Protein AF-A0A2G9I8L0-F1 (afdb_monomer)

Nearest PDB structures (foldseek):
  6koi-assembly11_V  TM=2.891E-01  e=9.030E+00  Homo sapiens

Organism: NCBI:txid429701

Foldseek 3Di:
DDPVVVVVVVVVVVVVVVVVLVVPEDQWDQAAQAGIAGPQEDDPVCPSRHAKYWDRVDNFIWIANHVVHDIWRFDYDPDRPDTDTDDVVVVVCVVVVNCPVVPPDDDPPDPPPPPPPVVVVVVVVVCVVVVPPDDD

Solvent-accessible surface area (backbone atoms only — not comparable to full-atom values): 8271 Å² total; per-residue (Å²): 134,60,70,67,58,53,54,52,53,48,52,52,50,52,50,51,53,54,55,59,50,54,78,78,40,72,76,57,48,81,35,75,85,53,38,74,43,39,73,56,44,18,48,64,92,42,65,89,51,35,70,24,40,32,42,56,91,44,92,49,32,29,37,23,88,35,90,94,52,68,77,26,40,37,77,38,56,81,45,99,91,40,68,45,65,50,55,70,65,62,50,50,28,62,74,68,73,43,62,68,86,56,71,80,64,71,76,75,94,51,96,78,71,76,75,75,70,51,65,58,54,55,50,55,54,49,50,60,61,61,65,72,77,70,87,133

Radius of gyration: 22.33 Å; Cα contacts (8 Å, |Δi|>4): 142; chains: 1; bounding box: 73×41×48 Å

pLDDT: mean 76.64, std 17.95, range [36.0, 95.88]

Mean predicted aligned error: 14.78 Å

Sequence (136 aa):
MNLAKRFVLSSLFHYLIIYSADSKCQESFWCGNLGFLEFPLSHVTHPECGLFFVDCSFLYPRIQLGDGGTWYDSLEKLSANRFRIRDPYLEDYLYNYNCSSFRSLSLPSSPSSSMTDWDKIWLEEIEAQLGNEDIK

Structure (mmCIF, N/CA/C/O backbone):
data_AF-A0A2G9I8L0-F1
#
_entry.id   AF-A0A2G9I8L0-F1
#
loop_
_atom_site.group_PDB
_atom_site.id
_atom_site.type_symbol
_atom_site.label_atom_id
_atom_site.label_alt_id
_atom_site.label_comp_id
_atom_site.label_asym_id
_atom_site.label_entity_id
_atom_site.label_seq_id
_atom_site.pdbx_PDB_ins_code
_atom_site.Cartn_x
_atom_site.Cartn_y
_atom_site.Cartn_z
_atom_site.occupancy
_atom_site.B_iso_or_equiv
_atom_site.auth_seq_id
_atom_site.auth_comp_id
_atom_site.auth_asym_id
_atom_site.auth_atom_id
_atom_site.pdbx_PDB_model_num
ATOM 1 N N . MET A 1 1 ? 38.715 -19.635 12.259 1.00 57.41 1 MET A N 1
ATOM 2 C CA . MET A 1 1 ? 37.948 -18.667 11.438 1.00 57.41 1 MET A CA 1
ATOM 3 C C . MET A 1 1 ? 37.306 -17.649 12.377 1.00 57.41 1 MET A C 1
ATOM 5 O O . MET A 1 1 ? 36.330 -17.990 13.032 1.00 57.41 1 MET A O 1
ATOM 9 N N . ASN A 1 2 ? 37.921 -16.468 12.530 1.00 70.12 2 ASN A N 1
ATOM 10 C CA . ASN A 1 2 ? 37.572 -15.480 13.565 1.00 70.12 2 ASN A CA 1
ATOM 11 C C . ASN A 1 2 ? 36.130 -14.975 13.431 1.00 70.12 2 ASN A C 1
ATOM 13 O O . ASN A 1 2 ? 35.654 -14.756 12.319 1.00 70.12 2 ASN A O 1
ATOM 17 N N . LEU A 1 3 ? 35.467 -14.752 14.568 1.00 71.81 3 LEU A N 1
ATOM 18 C CA . LEU A 1 3 ? 34.081 -14.282 14.664 1.00 71.81 3 LEU A CA 1
ATOM 19 C C . LEU A 1 3 ? 33.835 -13.008 13.830 1.00 71.81 3 LEU A C 1
ATOM 21 O O . LEU A 1 3 ? 32.859 -12.938 13.091 1.00 71.81 3 LEU A O 1
ATOM 25 N N . ALA A 1 4 ? 34.789 -12.072 13.828 1.00 70.88 4 ALA A N 1
ATOM 26 C CA . ALA A 1 4 ? 34.750 -10.867 12.996 1.00 70.88 4 ALA A CA 1
ATOM 27 C C . ALA A 1 4 ? 34.661 -11.167 11.486 1.00 70.88 4 ALA A C 1
ATOM 29 O O . ALA A 1 4 ? 33.913 -10.510 10.770 1.00 70.88 4 ALA A O 1
ATOM 30 N N . LYS A 1 5 ? 35.351 -12.208 10.992 1.00 72.19 5 LYS A N 1
ATOM 31 C CA . LYS A 1 5 ? 35.258 -12.608 9.577 1.00 72.19 5 LYS A CA 1
ATOM 32 C C . LYS A 1 5 ? 33.865 -13.132 9.228 1.00 72.19 5 LYS A C 1
ATOM 34 O O . LYS A 1 5 ? 33.414 -12.908 8.115 1.00 72.19 5 LYS A O 1
ATOM 39 N N . ARG A 1 6 ? 33.168 -13.793 10.162 1.00 77.06 6 ARG A N 1
ATOM 40 C CA . ARG A 1 6 ? 31.793 -14.275 9.938 1.00 77.06 6 ARG A CA 1
ATOM 41 C C . ARG A 1 6 ? 30.801 -13.117 9.831 1.00 77.06 6 ARG A C 1
ATOM 43 O O . ARG A 1 6 ? 29.952 -13.146 8.950 1.00 77.06 6 ARG A O 1
ATOM 50 N N . PHE A 1 7 ? 30.948 -12.094 10.673 1.00 74.69 7 PHE A N 1
ATOM 51 C CA . PHE A 1 7 ? 30.120 -10.887 10.601 1.00 74.69 7 PHE A CA 1
ATOM 52 C C . PHE A 1 7 ? 30.336 -10.111 9.301 1.00 74.69 7 PHE A C 1
ATOM 54 O O . PHE A 1 7 ? 29.364 -9.735 8.656 1.00 74.69 7 PHE A O 1
ATOM 61 N N . VAL A 1 8 ? 31.591 -9.942 8.874 1.00 79.94 8 VAL A N 1
ATOM 62 C CA . VAL A 1 8 ? 31.911 -9.265 7.607 1.00 79.94 8 VAL A CA 1
ATOM 63 C C . VAL A 1 8 ? 31.350 -10.040 6.413 1.00 79.94 8 VAL A C 1
ATOM 65 O O . VAL A 1 8 ? 30.684 -9.453 5.570 1.00 79.94 8 VAL A O 1
ATOM 68 N N . LEU A 1 9 ? 31.550 -11.361 6.358 1.00 77.88 9 LEU A N 1
ATOM 69 C CA . LEU A 1 9 ? 31.008 -12.198 5.280 1.00 77.88 9 LEU A CA 1
ATOM 70 C C . LEU A 1 9 ? 29.475 -12.181 5.250 1.00 77.88 9 LEU A C 1
ATOM 72 O O . LEU A 1 9 ? 28.892 -12.085 4.175 1.00 77.88 9 LEU A O 1
ATOM 76 N N . SER A 1 10 ? 28.832 -12.234 6.420 1.00 78.06 10 SER A N 1
ATOM 77 C CA . SER A 1 10 ? 27.378 -12.118 6.534 1.00 78.06 10 SER A CA 1
ATOM 78 C C . SER A 1 10 ? 26.898 -10.769 6.002 1.00 78.06 10 SER A C 1
ATOM 80 O O . SER A 1 10 ? 26.050 -10.730 5.119 1.00 78.06 10 SER A O 1
ATOM 82 N N . SER A 1 11 ? 27.481 -9.660 6.461 1.00 77.00 11 SER A N 1
ATOM 83 C CA . SER A 1 11 ? 27.103 -8.318 6.008 1.00 77.00 11 SER A CA 1
ATOM 84 C C . SER A 1 11 ? 27.286 -8.138 4.498 1.00 77.00 11 SER A C 1
ATOM 86 O O . SER A 1 11 ? 26.381 -7.629 3.844 1.00 77.00 11 SER A O 1
ATOM 88 N N . LEU A 1 12 ? 28.395 -8.623 3.929 1.00 79.88 12 LEU A N 1
ATOM 89 C CA . LEU A 1 12 ? 28.636 -8.585 2.483 1.00 79.88 12 LEU A CA 1
ATOM 90 C C . LEU A 1 12 ? 27.611 -9.413 1.703 1.00 79.88 12 LEU A C 1
ATOM 92 O O . LEU A 1 12 ? 27.179 -8.990 0.637 1.00 79.88 12 LEU A O 1
ATOM 96 N N . PHE A 1 13 ? 27.195 -10.565 2.232 1.00 78.00 13 PHE A N 1
ATOM 97 C CA . PHE A 1 13 ? 26.171 -11.399 1.605 1.00 78.00 13 PHE A CA 1
ATOM 98 C C . PHE A 1 13 ? 24.799 -10.715 1.602 1.00 78.00 13 PHE A C 1
ATOM 100 O O . PHE A 1 13 ? 24.134 -10.693 0.572 1.00 78.00 13 PHE A O 1
ATOM 107 N N . HIS A 1 14 ? 24.408 -10.083 2.714 1.00 74.81 14 HIS A N 1
ATOM 108 C CA . HIS A 1 14 ? 23.176 -9.292 2.774 1.00 74.81 14 HIS A CA 1
ATOM 109 C C . HIS A 1 14 ? 23.235 -8.105 1.803 1.00 74.81 14 HIS A C 1
ATOM 111 O O . HIS A 1 14 ? 22.276 -7.865 1.078 1.00 74.81 14 HIS A O 1
ATOM 117 N N . TYR A 1 15 ? 24.374 -7.410 1.728 1.00 76.75 15 TYR A N 1
ATOM 118 C CA . TYR A 1 15 ? 24.569 -6.300 0.792 1.00 76.75 15 TYR A CA 1
ATOM 119 C C . TYR A 1 15 ? 24.486 -6.758 -0.671 1.00 76.75 15 TYR A C 1
ATOM 121 O O . TYR A 1 15 ? 23.855 -6.096 -1.487 1.00 76.75 15 TYR A O 1
ATOM 129 N N . LEU A 1 16 ? 25.068 -7.918 -1.001 1.00 72.31 16 LEU A N 1
ATOM 130 C CA . LEU A 1 16 ? 25.011 -8.502 -2.343 1.00 72.31 16 LEU A CA 1
ATOM 131 C C . LEU A 1 16 ? 23.579 -8.906 -2.729 1.00 72.31 16 LEU A C 1
ATOM 133 O O . LEU A 1 16 ? 23.172 -8.678 -3.866 1.00 72.31 16 LEU A O 1
ATOM 137 N N . ILE A 1 17 ? 22.810 -9.467 -1.787 1.00 66.88 17 ILE A N 1
ATOM 138 C CA . ILE A 1 17 ? 21.393 -9.798 -1.996 1.00 66.88 17 ILE A CA 1
ATOM 139 C C . ILE A 1 17 ? 20.593 -8.526 -2.283 1.00 66.88 17 ILE A C 1
ATOM 141 O O . ILE A 1 17 ? 19.906 -8.473 -3.302 1.00 66.88 17 ILE A O 1
ATOM 145 N N . ILE A 1 18 ? 20.737 -7.496 -1.443 1.00 64.25 18 ILE A N 1
ATOM 146 C CA . ILE A 1 18 ? 20.031 -6.216 -1.602 1.00 64.25 18 ILE A CA 1
ATOM 147 C C . ILE A 1 18 ? 20.395 -5.566 -2.946 1.00 64.25 18 ILE A C 1
ATOM 149 O O . ILE A 1 18 ? 19.506 -5.205 -3.707 1.00 64.25 18 ILE A O 1
ATOM 153 N N . TYR A 1 19 ? 21.685 -5.509 -3.292 1.00 69.62 19 TYR A N 1
ATOM 15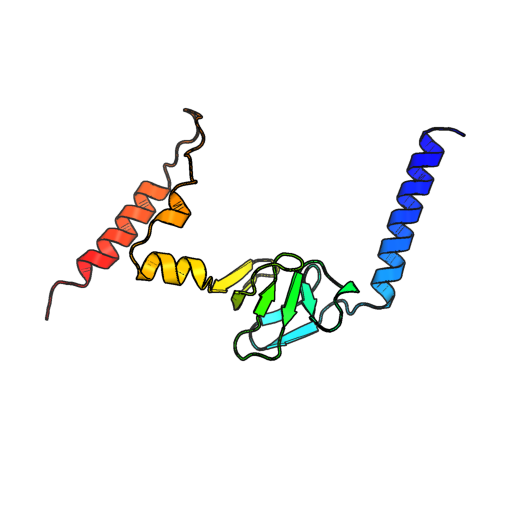4 C CA . TYR A 1 19 ? 22.158 -4.937 -4.557 1.00 69.62 19 TYR A CA 1
ATOM 155 C C . TYR A 1 19 ? 21.641 -5.693 -5.792 1.00 69.62 19 TYR A C 1
ATOM 157 O O . TYR A 1 19 ? 21.289 -5.094 -6.804 1.00 69.62 19 TYR A O 1
ATOM 165 N N . SER A 1 20 ? 21.579 -7.026 -5.730 1.00 62.53 20 SER A N 1
ATOM 166 C CA . SER A 1 20 ? 21.075 -7.826 -6.852 1.00 62.53 20 SER A CA 1
ATOM 167 C C . SER A 1 20 ? 19.571 -7.640 -7.090 1.00 62.53 20 SER A C 1
ATOM 169 O O . SER A 1 20 ? 19.139 -7.654 -8.245 1.00 62.53 20 SER A O 1
ATOM 171 N N . ALA A 1 21 ? 18.797 -7.426 -6.020 1.00 60.06 21 ALA A N 1
ATOM 172 C CA . ALA A 1 21 ? 17.375 -7.104 -6.098 1.00 60.06 21 ALA A CA 1
ATOM 173 C C . ALA A 1 21 ? 17.143 -5.710 -6.710 1.00 60.06 21 ALA A C 1
ATOM 175 O O . ALA A 1 21 ? 16.256 -5.549 -7.545 1.00 60.06 21 ALA A O 1
ATOM 176 N N . ASP A 1 22 ? 18.009 -4.747 -6.385 1.00 63.66 22 ASP A N 1
ATOM 177 C CA . ASP A 1 22 ? 17.939 -3.358 -6.859 1.00 63.66 22 ASP A CA 1
ATOM 178 C C . ASP A 1 22 ? 17.998 -3.245 -8.397 1.00 63.66 22 ASP A C 1
ATOM 180 O O . ASP A 1 22 ? 17.284 -2.463 -9.009 1.00 63.66 22 ASP A O 1
ATOM 184 N N . SER A 1 23 ? 18.774 -4.107 -9.066 1.00 68.38 23 SER A N 1
ATOM 185 C CA . SER A 1 23 ? 18.953 -4.044 -10.531 1.00 68.38 23 SER A CA 1
ATOM 186 C C . SER A 1 23 ? 17.734 -4.443 -11.379 1.00 68.38 23 SER A C 1
ATOM 188 O O . SER A 1 23 ? 17.716 -4.176 -12.582 1.00 68.38 23 SER A O 1
ATOM 190 N N . LYS A 1 24 ? 16.741 -5.124 -10.792 1.00 81.38 24 LYS A N 1
ATOM 191 C CA . LYS A 1 24 ? 15.544 -5.619 -11.503 1.00 81.38 24 LYS A CA 1
ATOM 192 C C . LYS A 1 24 ? 14.281 -4.835 -11.172 1.00 81.38 24 LYS A C 1
ATOM 194 O O . LYS A 1 24 ? 13.297 -4.946 -11.900 1.00 81.38 24 LYS A O 1
ATOM 199 N N . CYS A 1 25 ? 14.315 -4.074 -10.087 1.00 86.50 25 CYS A N 1
ATOM 200 C CA . CYS A 1 25 ? 13.170 -3.364 -9.562 1.00 86.50 25 CYS A CA 1
ATOM 201 C C . CYS A 1 25 ? 13.214 -1.903 -9.981 1.00 86.50 25 CYS A C 1
ATOM 203 O O . CYS A 1 25 ? 14.262 -1.265 -10.000 1.00 86.50 25 CYS A O 1
ATOM 205 N N . GLN A 1 26 ? 12.056 -1.367 -10.343 1.00 87.88 26 GLN A N 1
ATOM 206 C CA . GLN A 1 26 ? 11.941 0.051 -10.635 1.00 87.88 26 GLN A CA 1
ATOM 207 C C . GLN A 1 26 ? 11.981 0.840 -9.318 1.00 87.88 26 GLN A C 1
ATOM 209 O O . GLN A 1 26 ? 11.258 0.487 -8.390 1.00 87.88 26 GLN A O 1
ATOM 214 N N . GLU A 1 27 ? 12.772 1.918 -9.248 1.00 89.69 27 GLU A N 1
ATOM 215 C CA . GLU A 1 27 ? 12.866 2.769 -8.043 1.00 89.69 27 GLU A CA 1
ATOM 216 C C . GLU A 1 27 ? 11.495 3.306 -7.600 1.00 89.69 27 GLU A C 1
ATOM 218 O O . GLU A 1 27 ? 11.190 3.379 -6.411 1.00 89.69 27 GLU A O 1
ATOM 223 N N . SER A 1 28 ? 10.647 3.666 -8.568 1.00 93.19 28 SER A N 1
ATOM 224 C CA . SER A 1 28 ? 9.271 4.093 -8.325 1.00 93.19 28 SER A CA 1
ATOM 225 C C . SER A 1 28 ? 8.352 3.752 -9.494 1.00 93.19 28 SER A C 1
ATOM 227 O O . SER A 1 28 ? 8.792 3.710 -10.640 1.00 93.19 28 SER A O 1
ATOM 229 N N . PHE A 1 29 ? 7.062 3.553 -9.236 1.00 94.00 29 PHE A N 1
ATOM 230 C CA . PHE A 1 29 ? 6.049 3.257 -10.250 1.00 94.00 29 PHE A CA 1
ATOM 231 C C . PHE A 1 29 ? 4.796 4.118 -10.056 1.00 94.00 29 PHE A C 1
ATOM 233 O O . PHE A 1 29 ? 4.456 4.504 -8.941 1.00 94.00 29 PHE A O 1
ATOM 240 N N . TRP A 1 30 ? 4.100 4.442 -11.147 1.00 94.88 30 TRP A N 1
ATOM 241 C CA . TRP A 1 30 ? 2.860 5.224 -11.100 1.00 94.88 30 TRP A CA 1
ATOM 242 C C . TRP A 1 30 ? 1.650 4.345 -10.758 1.00 94.88 30 TRP A C 1
ATOM 244 O O . TRP A 1 30 ? 1.491 3.270 -11.333 1.00 94.88 30 TRP A O 1
ATOM 254 N N . CYS A 1 31 ? 0.767 4.823 -9.877 1.00 95.25 31 CYS A N 1
ATOM 255 C CA . CYS A 1 31 ? -0.415 4.091 -9.428 1.00 95.25 31 CYS A CA 1
ATOM 256 C C . CYS A 1 31 ? -1.631 5.010 -9.221 1.00 95.25 31 CYS A C 1
ATOM 258 O O . CYS A 1 31 ? -1.887 5.497 -8.119 1.00 95.25 31 CYS A O 1
ATOM 260 N N . GLY A 1 32 ? -2.405 5.239 -10.287 1.00 92.00 32 GLY A N 1
ATOM 261 C CA . GLY A 1 32 ? -3.709 5.911 -10.216 1.00 92.00 32 GLY A CA 1
ATOM 262 C C . GLY A 1 32 ? -3.694 7.242 -9.449 1.00 92.00 32 GLY A C 1
ATOM 263 O O . GLY A 1 32 ? -2.864 8.113 -9.702 1.00 92.00 32 GLY A O 1
ATOM 264 N N . ASN A 1 33 ? -4.621 7.387 -8.498 1.00 91.25 33 ASN A N 1
ATOM 265 C CA . ASN A 1 33 ? -4.751 8.551 -7.612 1.00 91.25 33 ASN A CA 1
ATOM 266 C C . ASN A 1 33 ? -3.670 8.632 -6.515 1.00 91.25 33 ASN A C 1
ATOM 268 O O . ASN A 1 33 ? -3.568 9.659 -5.850 1.00 91.25 33 ASN A O 1
ATOM 272 N N . LEU A 1 34 ? -2.866 7.584 -6.310 1.00 94.38 34 LEU A N 1
ATOM 273 C CA . LEU A 1 34 ? -1.780 7.581 -5.323 1.00 94.38 34 LEU A CA 1
ATOM 274 C C . LEU A 1 34 ? -0.477 8.185 -5.870 1.00 94.38 34 LEU A C 1
ATOM 276 O O . LEU A 1 34 ? 0.461 8.426 -5.107 1.00 94.38 34 LEU A O 1
ATOM 280 N N . GLY A 1 35 ? -0.419 8.447 -7.178 1.00 94.44 35 GLY A N 1
ATOM 281 C CA . GLY A 1 35 ? 0.747 9.009 -7.848 1.00 94.44 35 GLY A CA 1
ATOM 282 C C . GLY A 1 35 ? 1.915 8.026 -7.920 1.00 94.44 35 GLY A C 1
ATOM 283 O O . GLY A 1 35 ? 1.714 6.828 -8.113 1.00 94.44 35 GLY A O 1
ATOM 284 N N . PHE A 1 36 ? 3.146 8.530 -7.786 1.00 94.81 36 PHE A N 1
ATOM 285 C CA . PHE A 1 36 ? 4.339 7.683 -7.737 1.00 94.81 36 PHE A CA 1
ATOM 286 C C . PHE A 1 36 ? 4.483 7.005 -6.372 1.00 94.81 36 PHE A C 1
ATOM 288 O O . PHE A 1 36 ? 4.443 7.655 -5.321 1.00 94.81 36 PHE A O 1
ATOM 295 N N . LEU A 1 37 ? 4.664 5.692 -6.407 1.00 94.31 37 LEU A N 1
ATOM 296 C CA . LEU A 1 37 ? 4.926 4.822 -5.272 1.00 94.31 37 LEU A CA 1
ATOM 297 C C . LEU A 1 37 ? 6.345 4.276 -5.373 1.00 94.31 37 LEU A C 1
ATOM 299 O O . LEU A 1 37 ? 6.847 4.058 -6.469 1.00 94.31 37 LEU A O 1
ATOM 303 N N . GLU A 1 38 ? 6.971 4.062 -4.229 1.00 92.00 38 GLU A N 1
ATOM 304 C CA . GLU A 1 38 ? 8.348 3.590 -4.094 1.00 92.00 38 GLU A CA 1
ATOM 305 C C . GLU A 1 38 ? 8.409 2.526 -2.994 1.00 92.00 38 GLU A C 1
ATOM 307 O O . GLU A 1 38 ? 7.416 2.278 -2.294 1.00 92.00 38 GLU A O 1
ATOM 312 N N . PHE A 1 39 ? 9.575 1.905 -2.826 1.00 89.69 39 PHE A N 1
ATOM 313 C CA . PHE A 1 39 ? 9.820 0.972 -1.730 1.00 89.69 39 PHE A CA 1
ATOM 314 C C . PHE A 1 39 ? 9.389 1.592 -0.379 1.00 89.69 39 PHE A C 1
ATOM 316 O O . PHE A 1 39 ? 9.739 2.739 -0.099 1.00 89.69 39 PHE A O 1
ATOM 323 N N . PRO A 1 40 ? 8.649 0.876 0.493 1.00 90.62 40 PRO A N 1
ATOM 324 C CA . PRO A 1 40 ? 8.458 -0.579 0.535 1.00 90.62 40 PRO A CA 1
ATOM 325 C C . PRO A 1 40 ? 7.276 -1.126 -0.281 1.00 90.62 40 PRO A C 1
ATOM 327 O O . PRO A 1 40 ? 6.957 -2.308 -0.150 1.00 90.62 40 PRO A 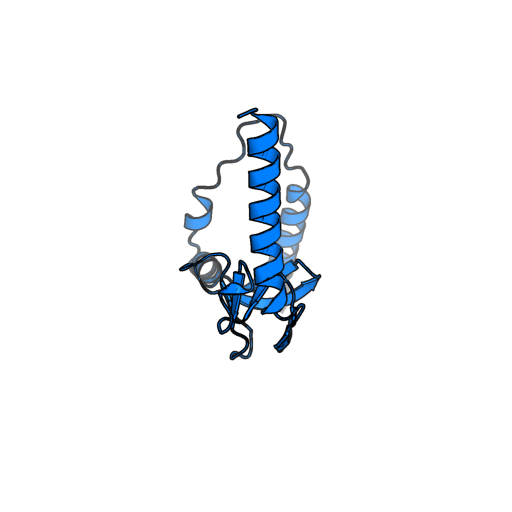O 1
ATOM 330 N N . LEU A 1 41 ? 6.607 -0.302 -1.088 1.00 91.69 41 LEU A N 1
ATOM 331 C CA . LEU A 1 41 ? 5.481 -0.723 -1.920 1.00 91.69 41 LEU A CA 1
ATOM 332 C C . LEU A 1 41 ? 5.989 -1.341 -3.226 1.00 91.69 41 LEU A C 1
ATOM 334 O O . LEU A 1 41 ? 6.929 -0.832 -3.831 1.00 91.69 41 LEU A O 1
ATOM 338 N N . SER A 1 42 ? 5.325 -2.386 -3.705 1.00 93.06 42 SER A N 1
ATOM 339 C CA . SER A 1 42 ? 5.538 -2.931 -5.045 1.00 93.06 42 SER A CA 1
ATOM 340 C C . SER A 1 42 ? 4.221 -3.199 -5.749 1.00 93.06 42 SER A C 1
ATOM 342 O O . SER A 1 42 ? 3.189 -3.455 -5.129 1.00 93.06 42 SER A O 1
ATOM 344 N N . HIS A 1 43 ? 4.249 -3.134 -7.076 1.00 94.19 43 HIS A N 1
ATOM 345 C CA . HIS A 1 43 ? 3.110 -3.562 -7.872 1.00 94.19 43 HIS A CA 1
ATOM 346 C C . HIS A 1 43 ? 2.915 -5.078 -7.725 1.00 94.19 43 HIS A C 1
ATOM 348 O O . HIS A 1 43 ? 3.896 -5.820 -7.717 1.00 94.19 43 HIS A O 1
ATOM 354 N N . VAL A 1 44 ? 1.669 -5.559 -7.697 1.00 93.94 44 VAL A N 1
ATOM 355 C CA . VAL A 1 44 ? 1.345 -7.003 -7.591 1.00 93.94 44 VAL A CA 1
ATOM 356 C C . VAL A 1 44 ? 1.999 -7.888 -8.656 1.00 93.94 44 VAL A C 1
ATOM 358 O O . VAL A 1 44 ? 2.169 -9.085 -8.450 1.00 93.94 44 VAL A O 1
ATOM 361 N N . THR A 1 45 ? 2.379 -7.315 -9.799 1.00 93.25 45 THR A N 1
ATOM 362 C CA . THR A 1 45 ? 3.069 -8.031 -10.886 1.00 93.25 45 THR A CA 1
ATOM 363 C C . THR A 1 45 ? 4.577 -8.177 -10.668 1.00 93.25 45 THR A C 1
ATOM 365 O O . THR A 1 45 ? 5.208 -8.914 -11.416 1.00 93.25 45 THR A O 1
ATOM 368 N N . HIS A 1 46 ? 5.144 -7.471 -9.686 1.00 91.69 46 HIS A N 1
ATOM 369 C CA . HIS A 1 46 ? 6.564 -7.493 -9.319 1.00 91.69 46 HIS A CA 1
ATOM 370 C C . HIS A 1 46 ? 6.709 -7.749 -7.804 1.00 91.69 46 HIS A C 1
ATOM 372 O O . HIS A 1 46 ? 7.203 -6.885 -7.066 1.00 91.69 46 HIS A O 1
ATOM 378 N N . PRO A 1 47 ? 6.220 -8.899 -7.298 1.00 88.69 47 PRO A N 1
ATOM 379 C CA . PRO A 1 47 ? 6.196 -9.199 -5.865 1.00 88.69 47 PRO A CA 1
ATOM 380 C C . PRO A 1 47 ? 7.595 -9.240 -5.230 1.00 88.69 47 PRO A C 1
ATOM 382 O O . PRO A 1 47 ? 7.735 -9.031 -4.032 1.00 88.69 47 PRO A O 1
ATOM 385 N N . GLU A 1 48 ? 8.648 -9.454 -6.015 1.00 88.25 48 GLU A N 1
ATOM 386 C CA . GLU A 1 48 ? 10.041 -9.446 -5.569 1.00 88.25 48 GLU A CA 1
ATOM 387 C C . GLU A 1 48 ? 10.594 -8.048 -5.239 1.00 88.25 48 GLU A C 1
ATOM 389 O O . GLU A 1 48 ? 11.673 -7.947 -4.657 1.00 88.25 48 GLU A O 1
ATOM 394 N N . CYS A 1 49 ? 9.872 -6.979 -5.595 1.00 89.38 49 CYS A N 1
ATOM 395 C CA . CYS A 1 49 ? 10.361 -5.600 -5.520 1.00 89.38 49 CYS A CA 1
ATOM 396 C C . CYS A 1 49 ? 9.910 -4.805 -4.290 1.00 89.38 49 CYS A C 1
ATOM 398 O O . CYS A 1 49 ? 10.235 -3.625 -4.171 1.00 89.38 49 CYS A O 1
ATOM 400 N N . GLY A 1 50 ? 9.158 -5.409 -3.370 1.00 88.81 50 GLY A N 1
ATOM 401 C CA . GLY A 1 50 ? 8.620 -4.695 -2.213 1.00 88.81 50 GLY A CA 1
ATOM 402 C C . GLY A 1 50 ? 8.099 -5.621 -1.127 1.00 88.81 50 GLY A C 1
ATOM 403 O O . GLY A 1 50 ? 8.044 -6.836 -1.291 1.00 88.81 50 GLY A O 1
ATOM 404 N N . LEU A 1 51 ? 7.747 -5.022 0.008 1.00 89.06 51 LEU A N 1
ATOM 405 C CA . LEU A 1 51 ? 7.207 -5.719 1.177 1.00 89.06 51 LEU A CA 1
ATOM 406 C C . LEU A 1 51 ? 5.676 -5.714 1.194 1.00 89.06 51 LEU A C 1
ATOM 408 O O . LEU A 1 51 ? 5.067 -6.609 1.774 1.00 89.06 51 LEU A O 1
ATOM 412 N N . PHE A 1 52 ? 5.068 -4.692 0.590 1.00 91.00 52 PHE A N 1
ATOM 413 C CA . PHE A 1 52 ? 3.622 -4.507 0.547 1.00 91.00 52 PHE A CA 1
ATOM 414 C C . PHE A 1 52 ? 3.161 -4.402 -0.897 1.00 91.00 52 PHE A C 1
ATOM 416 O O . PHE A 1 52 ? 3.701 -3.611 -1.674 1.00 91.00 52 PHE A O 1
ATOM 423 N N . PHE A 1 53 ? 2.137 -5.170 -1.243 1.00 94.19 53 PHE A N 1
ATOM 424 C CA . PHE A 1 53 ? 1.668 -5.251 -2.617 1.00 94.19 53 PHE A CA 1
ATOM 425 C C . PHE A 1 53 ? 0.566 -4.238 -2.882 1.00 94.19 53 PHE A C 1
ATOM 427 O O . PHE A 1 53 ? -0.326 -4.047 -2.055 1.00 94.19 53 PHE A O 1
ATOM 434 N N . VAL A 1 54 ? 0.621 -3.608 -4.051 1.00 94.94 54 VAL A N 1
ATOM 435 C CA . VAL A 1 54 ? -0.374 -2.649 -4.525 1.00 94.94 54 VAL A CA 1
ATOM 436 C C . VAL A 1 54 ? -0.914 -3.096 -5.880 1.00 94.94 54 VAL A C 1
ATOM 438 O O . VAL A 1 54 ? -0.149 -3.304 -6.824 1.00 94.94 54 VAL A O 1
ATOM 441 N N . ASP A 1 55 ? -2.233 -3.239 -5.981 1.00 95.88 55 ASP A N 1
ATOM 442 C CA . ASP A 1 55 ? -2.940 -3.459 -7.241 1.00 95.88 55 ASP A CA 1
ATOM 443 C C . ASP A 1 55 ? -3.553 -2.143 -7.727 1.00 95.88 55 ASP A C 1
ATOM 445 O O . ASP A 1 55 ? -4.505 -1.619 -7.140 1.00 95.88 55 ASP A O 1
ATOM 449 N N . CYS A 1 56 ? -2.994 -1.610 -8.811 1.00 95.62 56 CYS A N 1
ATOM 450 C CA . CYS A 1 56 ? -3.401 -0.342 -9.410 1.00 95.62 56 CYS A CA 1
ATOM 451 C C . CYS A 1 56 ? -4.506 -0.500 -10.470 1.00 95.62 56 CYS A C 1
ATOM 453 O O . CYS A 1 56 ? -4.863 0.481 -11.120 1.00 95.62 56 CYS A O 1
ATOM 455 N N . SER A 1 57 ? -5.046 -1.710 -10.666 1.00 95.00 57 SER A N 1
ATOM 456 C CA . SER A 1 57 ? -6.061 -2.010 -11.693 1.00 95.00 57 SER A CA 1
ATOM 457 C C . SER A 1 57 ? -7.464 -1.501 -11.335 1.00 95.00 57 SER A C 1
ATOM 459 O O . SER A 1 57 ? -8.375 -1.543 -12.163 1.00 95.00 57 SER A O 1
ATOM 461 N N . PHE A 1 58 ? -7.652 -1.034 -10.100 1.00 92.81 58 PHE A N 1
ATOM 462 C CA . PHE A 1 58 ? -8.922 -0.551 -9.565 1.00 92.81 58 PHE A CA 1
ATOM 463 C C . PHE A 1 58 ? -8.973 0.980 -9.511 1.00 92.81 58 PHE A C 1
ATOM 465 O O . PHE A 1 58 ? -7.945 1.649 -9.445 1.00 92.81 58 PHE A O 1
ATOM 472 N N . LEU A 1 59 ? -10.193 1.535 -9.474 1.00 90.12 59 LEU A N 1
ATOM 473 C CA . LEU A 1 59 ? -10.408 2.977 -9.290 1.00 90.12 59 LEU A CA 1
ATOM 474 C C . LEU A 1 59 ? -9.751 3.493 -7.999 1.00 90.12 59 LEU A C 1
ATOM 476 O O . LEU A 1 59 ? -9.123 4.548 -8.009 1.00 90.12 59 LEU A O 1
ATOM 480 N N . TYR A 1 60 ? -9.899 2.732 -6.913 1.00 94.06 60 TYR A N 1
ATOM 481 C CA . TYR A 1 60 ? -9.135 2.895 -5.682 1.00 94.06 60 TYR A CA 1
ATOM 482 C C . TYR A 1 60 ? -8.105 1.767 -5.631 1.00 94.06 60 TYR A C 1
ATOM 484 O O . TYR A 1 60 ? -8.514 0.611 -5.478 1.00 94.06 60 TYR A O 1
ATOM 492 N N . PRO A 1 61 ? -6.802 2.056 -5.803 1.00 95.50 61 PRO A N 1
ATOM 493 C CA . PRO A 1 61 ? -5.771 1.035 -5.747 1.00 95.50 61 PRO A CA 1
ATOM 494 C C . PRO A 1 61 ? -5.839 0.269 -4.436 1.00 95.50 61 PRO A C 1
ATOM 496 O O . PRO A 1 61 ? -6.089 0.850 -3.380 1.00 95.50 61 PRO A O 1
ATOM 499 N N . ARG A 1 62 ? -5.612 -1.038 -4.492 1.00 95.56 62 ARG A N 1
ATOM 500 C CA . ARG A 1 62 ? -5.706 -1.893 -3.309 1.00 95.56 62 ARG A CA 1
ATOM 501 C C . ARG A 1 62 ? -4.333 -2.184 -2.756 1.00 95.56 62 ARG A C 1
ATOM 503 O O . ARG A 1 62 ? -3.437 -2.487 -3.531 1.00 95.56 62 ARG A O 1
ATOM 510 N N . ILE A 1 63 ? -4.176 -2.121 -1.439 1.00 94.00 63 ILE A N 1
ATOM 511 C CA . ILE A 1 63 ? -2.919 -2.418 -0.749 1.00 94.00 63 ILE A CA 1
ATOM 512 C C . ILE A 1 63 ? -3.064 -3.643 0.155 1.00 94.00 63 ILE A C 1
ATOM 514 O O . ILE A 1 63 ? -4.074 -3.795 0.844 1.00 94.00 63 ILE A O 1
ATOM 518 N N . GLN A 1 64 ? -2.043 -4.496 0.174 1.00 93.56 64 GLN A N 1
ATOM 519 C CA . GLN A 1 64 ? -1.912 -5.626 1.088 1.00 93.56 64 GLN A CA 1
ATOM 520 C C . GLN A 1 64 ? -0.708 -5.389 2.006 1.00 93.56 64 GLN A C 1
ATOM 522 O O . GLN A 1 64 ? 0.432 -5.314 1.549 1.00 93.56 64 GLN A O 1
ATOM 527 N N . LEU A 1 65 ? -0.958 -5.255 3.313 1.00 86.62 65 LEU A N 1
ATOM 528 C CA . LEU A 1 65 ? 0.063 -4.903 4.318 1.00 86.62 65 LEU A CA 1
ATOM 529 C C . LEU A 1 65 ? 0.876 -6.111 4.832 1.00 86.62 65 LEU A C 1
ATOM 531 O O . LEU A 1 65 ? 1.621 -5.999 5.802 1.00 86.62 65 LEU A O 1
ATOM 535 N N . GLY A 1 66 ? 0.737 -7.267 4.188 1.00 81.25 66 GLY A N 1
ATOM 536 C CA . GLY A 1 66 ? 1.473 -8.490 4.487 1.00 81.25 66 GLY A CA 1
ATOM 537 C C . GLY A 1 66 ? 1.052 -9.614 3.546 1.00 81.25 66 GLY A C 1
ATOM 538 O O . GLY A 1 66 ? -0.085 -9.627 3.074 1.00 81.25 66 GLY A O 1
ATOM 539 N N . ASP A 1 67 ? 1.962 -10.546 3.272 1.00 78.94 67 ASP A N 1
ATOM 540 C CA . ASP A 1 67 ? 1.692 -11.662 2.362 1.00 78.94 67 ASP A CA 1
ATOM 541 C C . ASP A 1 67 ? 0.489 -12.496 2.838 1.00 78.94 67 ASP A C 1
ATOM 543 O O . ASP A 1 67 ? 0.366 -12.827 4.020 1.00 78.94 67 ASP A O 1
ATOM 547 N N . GLY A 1 68 ? -0.440 -12.776 1.924 1.00 82.50 68 GLY A N 1
ATOM 548 C CA . GLY A 1 68 ? -1.701 -13.463 2.222 1.00 82.50 68 GLY A CA 1
ATOM 549 C C . GLY A 1 68 ? -2.678 -12.696 3.131 1.00 82.50 68 GLY A C 1
ATOM 550 O O . GLY A 1 68 ? -3.691 -13.263 3.537 1.00 82.50 68 GLY A O 1
ATOM 551 N N . GLY A 1 69 ? -2.399 -11.431 3.461 1.00 86.38 69 GLY A N 1
ATOM 552 C CA . GLY A 1 69 ? -3.247 -10.593 4.308 1.00 86.38 69 GLY A CA 1
ATOM 553 C C . GLY A 1 69 ? -4.492 -10.032 3.611 1.00 86.38 69 GLY A C 1
ATOM 554 O O . GLY A 1 69 ? -4.775 -10.297 2.441 1.00 86.38 69 GLY A O 1
ATOM 555 N N . THR A 1 70 ? -5.237 -9.205 4.341 1.00 89.81 70 THR A N 1
ATOM 556 C CA . THR A 1 70 ? -6.398 -8.477 3.814 1.00 89.81 70 THR A CA 1
ATOM 557 C C . THR A 1 70 ? -5.978 -7.417 2.796 1.00 89.81 70 THR A C 1
ATOM 559 O O . THR A 1 70 ? -4.978 -6.721 2.983 1.00 89.81 70 THR A O 1
ATOM 562 N N . TRP A 1 71 ? -6.783 -7.270 1.743 1.00 93.06 71 TRP A N 1
ATOM 563 C CA . TRP A 1 71 ? -6.696 -6.161 0.798 1.00 93.06 71 TRP A CA 1
ATOM 564 C C . TRP A 1 71 ? -7.542 -4.981 1.267 1.00 93.06 71 TRP A 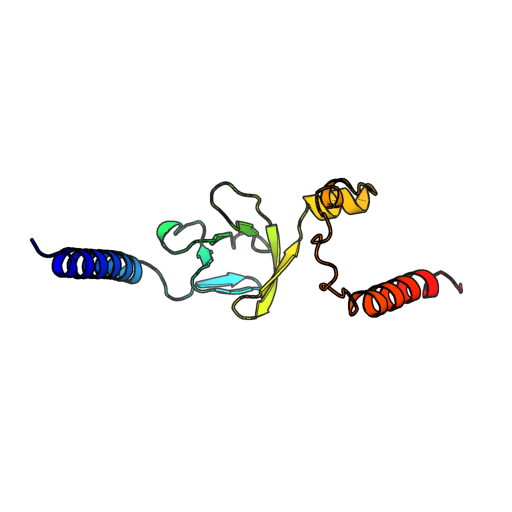C 1
ATOM 566 O O . TRP A 1 71 ? -8.723 -5.147 1.571 1.00 93.06 71 TRP A O 1
ATOM 576 N N . TYR A 1 72 ? -6.946 -3.793 1.266 1.00 94.06 72 TYR A N 1
ATOM 577 C CA . TYR A 1 72 ? -7.592 -2.547 1.664 1.00 94.06 72 TYR A CA 1
ATOM 578 C C . TYR A 1 72 ? -7.679 -1.592 0.480 1.00 94.06 72 TYR A C 1
ATOM 580 O O . TYR A 1 72 ? -6.696 -1.428 -0.244 1.00 94.06 72 TYR A O 1
ATOM 588 N N . ASP A 1 73 ? -8.818 -0.925 0.296 1.00 95.00 73 ASP A N 1
ATOM 589 C CA . ASP A 1 73 ? -8.925 0.132 -0.713 1.00 95.00 73 ASP A CA 1
ATOM 590 C C . ASP A 1 73 ? -8.145 1.367 -0.225 1.00 95.00 73 ASP A C 1
ATOM 592 O O . ASP A 1 73 ? -8.404 1.893 0.859 1.00 95.00 73 ASP A O 1
ATOM 596 N N . SER A 1 74 ? -7.185 1.842 -1.017 1.00 93.62 74 SER A N 1
ATOM 597 C CA . SER A 1 74 ? -6.396 3.042 -0.735 1.00 93.62 74 SER A CA 1
ATOM 598 C C . SER A 1 74 ? -7.058 4.259 -1.374 1.00 93.62 74 SER A C 1
ATOM 600 O O . SER A 1 74 ? -7.122 4.402 -2.597 1.00 93.62 74 SER A O 1
ATOM 602 N N . LEU A 1 75 ? -7.585 5.143 -0.532 1.00 91.75 75 LEU A N 1
ATOM 603 C CA . LEU A 1 75 ? -8.363 6.304 -0.957 1.00 91.75 75 LEU A CA 1
ATOM 604 C C . LEU A 1 75 ? -7.463 7.477 -1.341 1.00 91.75 75 LEU A C 1
ATOM 606 O O . LEU A 1 75 ? -7.776 8.214 -2.274 1.00 91.75 75 LEU A O 1
ATOM 610 N N . GLU A 1 76 ? -6.363 7.661 -0.612 1.00 92.44 76 GLU A N 1
ATOM 611 C CA . GLU A 1 76 ? -5.486 8.816 -0.774 1.00 92.44 76 GLU A CA 1
ATOM 612 C C . GLU A 1 76 ? -4.082 8.551 -0.216 1.00 92.44 76 GLU A C 1
ATOM 614 O O . GLU A 1 76 ? -3.919 7.949 0.851 1.00 92.44 76 GLU A O 1
ATOM 619 N N . LYS A 1 77 ? -3.060 9.066 -0.910 1.00 92.62 77 LYS A N 1
ATOM 620 C CA . LYS A 1 77 ? -1.691 9.176 -0.395 1.00 92.62 77 LYS A CA 1
ATOM 621 C C . LYS A 1 77 ? -1.513 10.545 0.266 1.00 92.62 77 LYS A C 1
ATOM 623 O O . LYS A 1 77 ? -1.367 11.552 -0.414 1.00 92.62 77 LYS A O 1
ATOM 628 N N . LEU A 1 78 ? -1.477 10.57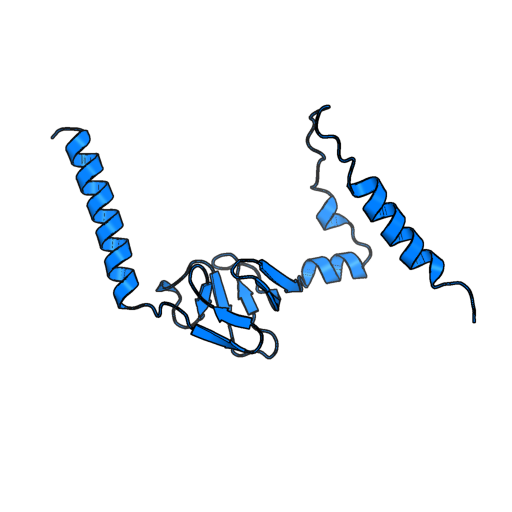1 1.597 1.00 91.81 78 LEU A N 1
ATOM 629 C CA . LEU A 1 78 ? -1.333 11.800 2.392 1.00 91.81 78 LEU A CA 1
ATOM 630 C C . LEU A 1 78 ? 0.124 12.285 2.464 1.00 91.81 78 LEU A C 1
ATOM 632 O O . LEU A 1 78 ? 0.400 13.460 2.683 1.00 91.81 78 LEU A O 1
ATOM 636 N N . SER A 1 79 ? 1.079 11.360 2.358 1.00 88.56 79 SER A N 1
ATOM 637 C CA . SER A 1 79 ? 2.523 11.628 2.293 1.00 88.56 79 SER A CA 1
ATOM 638 C C . SER A 1 79 ? 3.250 10.370 1.808 1.00 88.56 79 SER A C 1
ATOM 640 O O . SER A 1 79 ? 2.601 9.348 1.606 1.00 88.56 79 SER A O 1
ATOM 642 N N . ALA A 1 80 ? 4.581 10.405 1.664 1.00 81.62 80 ALA A N 1
ATOM 643 C CA . ALA A 1 80 ? 5.383 9.251 1.229 1.00 81.62 80 ALA A CA 1
ATOM 644 C C . ALA A 1 80 ? 5.004 7.935 1.942 1.00 81.62 80 ALA A C 1
ATOM 646 O O . ALA A 1 80 ? 4.753 6.936 1.279 1.00 81.62 80 ALA A O 1
ATOM 647 N N . ASN A 1 81 ? 4.838 7.985 3.270 1.00 81.69 81 ASN A N 1
ATOM 648 C CA . ASN A 1 81 ? 4.605 6.808 4.117 1.00 81.69 81 ASN A CA 1
ATOM 649 C C . ASN A 1 81 ? 3.239 6.811 4.822 1.00 81.69 81 ASN A C 1
ATOM 651 O O . ASN A 1 81 ? 3.056 6.093 5.803 1.00 81.69 81 ASN A O 1
ATOM 655 N N . ARG A 1 82 ? 2.287 7.654 4.396 1.00 90.38 82 ARG A N 1
ATOM 656 C CA . ARG A 1 82 ? 0.945 7.694 5.006 1.00 90.38 82 ARG A CA 1
ATOM 657 C C . ARG A 1 82 ? -0.128 7.611 3.943 1.00 90.38 82 ARG A C 1
ATOM 659 O O . ARG A 1 82 ? -0.190 8.461 3.056 1.00 90.38 82 ARG A O 1
ATOM 666 N N . PHE A 1 83 ? -0.996 6.627 4.111 1.00 91.44 83 PHE A N 1
ATOM 667 C CA . PHE A 1 83 ? -2.116 6.340 3.231 1.00 91.44 83 PHE A CA 1
ATOM 668 C C . PHE A 1 83 ? -3.401 6.351 4.045 1.00 91.44 83 PHE A C 1
ATOM 670 O O . PHE A 1 83 ? -3.431 5.857 5.174 1.00 91.44 83 PHE A O 1
ATOM 677 N N . ARG A 1 84 ? -4.461 6.912 3.470 1.00 92.88 84 ARG A N 1
ATOM 678 C CA . ARG A 1 84 ? -5.815 6.748 3.987 1.00 92.88 84 ARG A CA 1
ATOM 679 C C . ARG A 1 84 ? -6.415 5.516 3.321 1.00 92.88 84 ARG A C 1
ATOM 681 O O . ARG A 1 84 ? -6.642 5.526 2.114 1.00 92.88 84 ARG A O 1
ATOM 688 N N . ILE A 1 85 ? -6.667 4.475 4.107 1.00 93.19 85 ILE A N 1
ATOM 689 C CA . ILE A 1 85 ? -7.281 3.230 3.638 1.00 93.19 85 ILE A CA 1
ATOM 690 C C . ILE A 1 85 ? -8.723 3.114 4.135 1.00 93.19 85 ILE A C 1
ATOM 692 O O . ILE A 1 85 ? -9.065 3.649 5.190 1.00 93.19 85 ILE A O 1
ATOM 696 N N . ARG A 1 86 ? -9.559 2.400 3.384 1.00 92.19 86 ARG A N 1
ATOM 697 C CA . ARG A 1 86 ? -10.855 1.903 3.849 1.00 92.19 86 ARG A CA 1
ATOM 698 C C . ARG A 1 86 ? -10.670 0.472 4.345 1.00 92.19 86 ARG A C 1
ATOM 700 O O . ARG A 1 86 ? -10.247 -0.395 3.581 1.00 92.19 86 ARG A O 1
ATOM 707 N N . ASP A 1 87 ? -10.987 0.240 5.615 1.00 89.19 87 ASP A N 1
ATOM 708 C CA . ASP A 1 87 ? -11.026 -1.096 6.208 1.00 89.19 87 ASP A CA 1
ATOM 709 C C . ASP A 1 87 ? -12.474 -1.610 6.202 1.00 89.19 87 ASP A C 1
ATOM 711 O O . ASP A 1 87 ? -13.284 -1.127 6.997 1.00 89.19 87 ASP A O 1
ATOM 715 N N . PRO A 1 88 ? -12.813 -2.571 5.321 1.00 85.19 88 PRO A N 1
ATOM 716 C CA . PRO A 1 88 ? -14.185 -3.047 5.188 1.00 85.19 88 PRO A CA 1
ATOM 717 C C . PRO A 1 88 ? -14.668 -3.804 6.428 1.00 85.19 88 PRO A C 1
ATOM 719 O O . PRO A 1 88 ? -15.864 -3.815 6.703 1.00 85.19 88 PRO A O 1
ATOM 722 N N . TY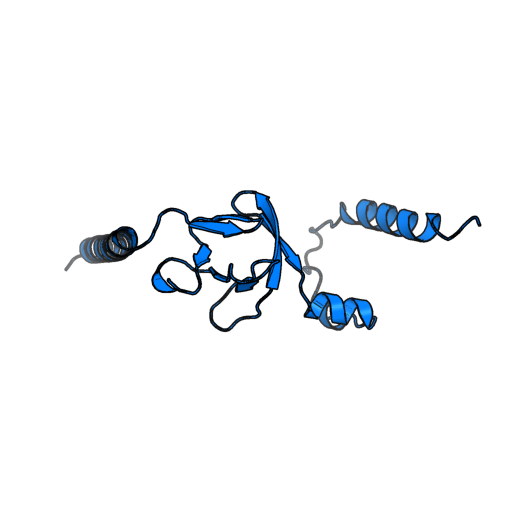R A 1 89 ? -13.765 -4.424 7.193 1.00 86.19 89 TYR A N 1
ATOM 723 C CA . TYR A 1 89 ? -14.143 -5.129 8.413 1.00 86.19 89 TYR A CA 1
ATOM 724 C C . TYR A 1 89 ? -14.454 -4.135 9.520 1.00 86.19 89 TYR A C 1
ATOM 726 O O . TYR A 1 89 ? -15.476 -4.261 10.185 1.00 86.19 89 TYR A O 1
ATOM 734 N N . LEU A 1 90 ? -13.596 -3.129 9.711 1.00 85.88 90 LEU A N 1
ATOM 735 C CA . LEU A 1 90 ? -13.865 -2.073 10.685 1.00 85.88 90 LEU A CA 1
ATOM 736 C C . LEU A 1 90 ? -15.155 -1.319 10.343 1.00 85.88 90 LEU A C 1
ATOM 738 O O . LEU A 1 90 ? -15.949 -1.051 11.241 1.00 85.88 90 LEU A O 1
ATOM 742 N N . GLU A 1 91 ? -15.374 -1.016 9.063 1.00 87.44 91 GLU A N 1
ATOM 743 C CA . GLU A 1 91 ? -16.601 -0.380 8.578 1.00 87.44 91 GLU A CA 1
ATOM 744 C C . GLU A 1 91 ? -17.842 -1.226 8.898 1.00 87.44 91 GLU A C 1
ATOM 746 O O . GLU A 1 91 ? -18.793 -0.706 9.480 1.00 87.44 91 GLU A O 1
ATOM 751 N N . ASP A 1 92 ? -17.809 -2.535 8.625 1.00 88.19 92 ASP A N 1
ATOM 752 C CA . ASP A 1 92 ? -18.900 -3.460 8.959 1.00 88.19 92 ASP A CA 1
ATOM 753 C C . ASP A 1 92 ? -19.147 -3.556 10.475 1.00 88.19 92 ASP A C 1
ATOM 755 O O . ASP A 1 92 ? -20.291 -3.509 10.933 1.00 88.19 92 ASP A O 1
ATOM 759 N N . TYR A 1 93 ? -18.088 -3.620 11.287 1.00 87.81 93 TYR A N 1
ATOM 760 C CA . TYR A 1 93 ? -18.223 -3.636 12.744 1.00 87.81 93 TYR A CA 1
ATOM 761 C C . TYR A 1 93 ? -18.868 -2.357 13.281 1.00 87.81 93 TYR A C 1
ATOM 763 O O . TYR A 1 93 ? -19.739 -2.438 14.148 1.00 87.81 93 TYR A O 1
ATOM 771 N N . LEU A 1 94 ? -18.471 -1.189 12.770 1.00 86.88 94 LEU A N 1
ATOM 772 C CA . LEU A 1 94 ? -19.060 0.091 13.167 1.00 86.88 94 LEU A CA 1
ATOM 773 C C . LEU A 1 94 ? -20.519 0.195 12.710 1.00 86.88 94 LEU A C 1
ATOM 775 O O . LEU A 1 94 ? -21.369 0.594 13.504 1.00 86.88 94 LEU A O 1
ATOM 779 N N . TYR A 1 95 ? -20.822 -0.230 11.480 1.00 89.56 95 TYR A N 1
ATOM 780 C CA . TYR A 1 95 ? -22.181 -0.236 10.934 1.00 89.56 95 TYR A CA 1
ATOM 781 C C . TYR A 1 95 ? -23.135 -1.123 11.746 1.00 89.56 95 TYR A C 1
ATOM 783 O O . TYR A 1 95 ? -24.271 -0.740 12.016 1.00 89.56 95 TYR A O 1
ATOM 791 N N . ASN A 1 96 ? -22.665 -2.291 12.191 1.00 90.31 96 ASN A N 1
ATOM 792 C CA . ASN A 1 96 ? -23.454 -3.231 12.988 1.00 90.31 96 ASN A CA 1
ATOM 793 C C . ASN A 1 96 ? -23.387 -2.969 14.506 1.00 90.31 96 ASN A C 1
ATOM 795 O O . ASN A 1 96 ? -23.797 -3.830 15.288 1.00 90.31 96 ASN A O 1
ATOM 799 N N . TYR A 1 97 ? -22.847 -1.823 14.945 1.00 85.19 97 TYR A N 1
ATOM 800 C CA . TYR A 1 97 ? -22.655 -1.476 16.364 1.00 85.19 97 TYR A CA 1
ATOM 801 C C . TYR A 1 97 ? -21.923 -2.567 17.163 1.00 85.19 97 TYR A C 1
ATOM 803 O O . TYR A 1 97 ? -22.178 -2.807 18.347 1.00 85.19 97 TYR A O 1
ATOM 811 N N . ASN A 1 98 ? -21.009 -3.271 16.501 1.00 82.75 98 ASN A N 1
ATOM 812 C CA . ASN A 1 98 ? -20.298 -4.401 17.056 1.00 82.75 98 ASN A CA 1
ATOM 813 C C . ASN A 1 98 ? -18.906 -3.973 17.527 1.00 82.75 98 ASN A C 1
ATOM 815 O O . ASN A 1 98 ? -17.950 -3.895 1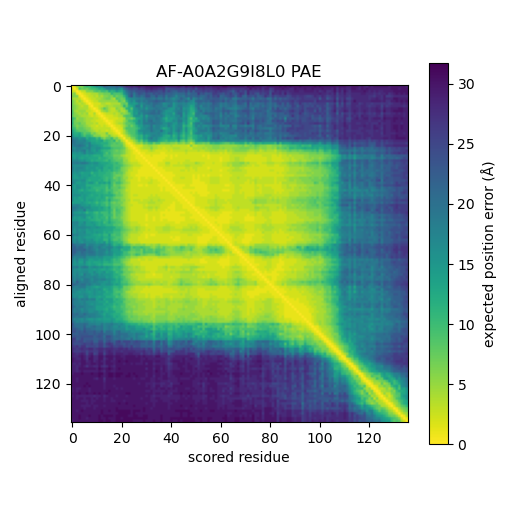6.761 1.00 82.75 98 ASN A O 1
ATOM 819 N N . CYS A 1 99 ? -18.760 -3.798 18.838 1.00 79.81 99 CYS A N 1
ATOM 820 C CA . CYS A 1 99 ? -17.490 -3.407 19.447 1.00 79.81 99 CYS A CA 1
ATOM 821 C C . CYS A 1 99 ? -16.469 -4.557 19.584 1.00 79.81 99 CYS A C 1
ATOM 823 O O . CYS A 1 99 ? -15.532 -4.443 20.374 1.00 79.81 99 CYS A O 1
ATOM 825 N N . SER A 1 100 ? -16.628 -5.685 18.879 1.00 78.56 100 SER A N 1
ATOM 826 C CA . SER A 1 100 ? -15.726 -6.843 19.011 1.00 78.56 100 SER A CA 1
ATOM 827 C C . SER A 1 100 ? -14.271 -6.507 18.680 1.00 78.56 100 SER A C 1
ATOM 829 O O . SER A 1 100 ? -13.383 -6.976 19.390 1.00 78.56 100 SER A O 1
ATOM 831 N N . SER A 1 101 ? -14.024 -5.618 17.713 1.00 70.25 101 SER A N 1
ATOM 832 C CA . SER A 1 101 ? -12.681 -5.115 17.376 1.00 70.25 101 SER A CA 1
ATOM 833 C C . SER A 1 101 ? -11.980 -4.392 18.530 1.00 70.25 101 SER A C 1
ATOM 835 O O . SER A 1 101 ? -10.755 -4.332 18.566 1.00 70.25 101 SER A O 1
ATOM 837 N N . PHE A 1 102 ? -12.741 -3.873 19.498 1.00 71.94 102 PHE A N 1
ATOM 838 C CA . PHE A 1 102 ? -12.215 -3.141 20.652 1.00 71.94 102 PHE A CA 1
ATOM 839 C C . PHE A 1 102 ? -12.093 -4.015 21.909 1.00 71.94 102 PHE A C 1
ATOM 841 O O . PHE A 1 102 ? -11.516 -3.581 22.902 1.00 71.94 102 PHE A O 1
ATOM 848 N N . ARG A 1 103 ? -12.585 -5.264 21.893 1.00 69.69 103 ARG A N 1
ATOM 849 C CA . ARG A 1 103 ? -12.569 -6.148 23.078 1.00 69.69 103 ARG A CA 1
ATOM 850 C C . ARG A 1 103 ? -11.166 -6.575 23.506 1.00 69.69 103 ARG A C 1
ATOM 852 O O . ARG A 1 103 ? -10.963 -6.887 24.674 1.00 69.69 103 ARG A O 1
ATOM 859 N N . SER A 1 104 ? -10.213 -6.605 22.577 1.00 65.88 104 SER A N 1
ATOM 860 C CA . SER A 1 104 ? -8.810 -6.950 22.839 1.00 65.88 104 SER A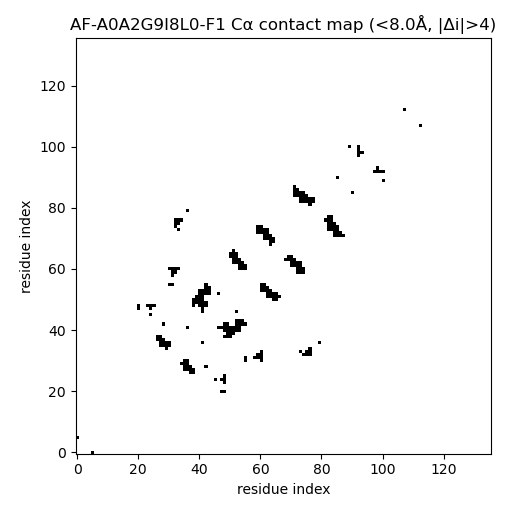 CA 1
ATOM 861 C C . SER A 1 104 ? -7.919 -5.734 23.103 1.00 65.88 104 SER A C 1
ATOM 863 O O . SER A 1 104 ? -6.712 -5.892 23.270 1.00 65.88 104 SER A O 1
ATOM 865 N N . LEU A 1 105 ? -8.484 -4.524 23.140 1.00 64.81 105 LEU A N 1
ATOM 866 C CA . LEU A 1 105 ? -7.745 -3.319 23.496 1.00 64.81 105 LEU A CA 1
ATOM 867 C C . LEU A 1 105 ? -7.782 -3.148 25.013 1.00 64.81 105 LEU A C 1
ATOM 869 O O . LEU A 1 105 ? -8.694 -2.552 25.578 1.00 64.81 105 LEU A O 1
ATOM 873 N N . SER A 1 106 ? -6.780 -3.688 25.693 1.00 62.31 106 SER A N 1
ATOM 874 C CA . SER A 1 106 ? -6.505 -3.310 27.075 1.00 62.31 106 SER A CA 1
ATOM 875 C C . SER A 1 106 ? -5.719 -2.003 27.087 1.00 62.31 106 SER A C 1
ATOM 877 O O . SER A 1 106 ? -4.691 -1.899 26.414 1.00 62.31 106 SER A O 1
ATOM 879 N N . LEU A 1 107 ? -6.156 -1.032 27.890 1.00 60.59 107 LEU A N 1
ATOM 880 C CA . LEU A 1 107 ? -5.308 0.104 28.244 1.00 60.59 107 LEU A CA 1
ATOM 881 C C . LEU A 1 107 ? -4.000 -0.437 28.848 1.00 60.59 107 LEU A C 1
ATOM 883 O O . LEU A 1 107 ? -4.060 -1.365 29.663 1.00 60.59 107 LEU A O 1
ATOM 887 N N . PRO A 1 108 ? -2.823 0.090 28.461 1.00 52.91 108 PRO A N 1
ATOM 888 C CA . PRO A 1 108 ? -1.578 -0.301 29.102 1.00 52.91 108 PRO A CA 1
ATOM 889 C C . PRO A 1 108 ? -1.722 -0.087 30.611 1.00 52.91 108 PRO A C 1
ATOM 891 O O . PRO A 1 108 ? -2.124 0.982 31.062 1.00 52.91 108 PRO A O 1
ATOM 894 N N . SER A 1 109 ? -1.407 -1.114 31.400 1.00 55.03 109 SER A N 1
ATOM 895 C CA . SER A 1 109 ? -1.613 -1.157 32.856 1.00 55.03 109 SER A CA 1
ATOM 896 C C . SER A 1 109 ? -0.684 -0.224 33.650 1.00 55.03 109 SER A C 1
ATOM 898 O O . SER A 1 109 ? -0.465 -0.431 34.844 1.00 55.03 109 SER A O 1
ATOM 900 N N . SER A 1 110 ? -0.088 0.773 32.996 1.00 55.00 110 SER A N 1
ATOM 901 C CA . SER A 1 110 ? 0.847 1.708 33.604 1.00 55.00 110 SER A CA 1
ATOM 902 C C . SER A 1 110 ? 0.100 2.936 34.131 1.00 55.00 110 SER A C 1
ATOM 904 O O . SER A 1 110 ? -0.559 3.627 33.358 1.00 55.00 110 SER A O 1
ATOM 906 N N . PRO A 1 111 ? 0.266 3.296 35.414 1.00 55.12 111 PRO A N 1
ATOM 907 C CA . PRO A 1 111 ? -0.326 4.507 35.989 1.00 55.12 111 PRO A CA 1
ATOM 908 C C . PRO A 1 111 ? 0.275 5.817 35.437 1.00 55.12 111 PRO A C 1
ATOM 910 O O . PRO A 1 111 ? -0.145 6.895 35.841 1.00 55.12 111 PRO A O 1
ATOM 913 N N . SER A 1 112 ? 1.260 5.744 34.531 1.00 53.53 112 SER A N 1
ATOM 914 C CA . SER A 1 112 ? 1.939 6.893 33.917 1.00 53.53 112 SER A CA 1
ATOM 915 C C . SER A 1 112 ? 1.561 7.163 32.456 1.00 53.53 112 SER A C 1
ATOM 917 O O . SER A 1 112 ? 2.004 8.166 31.899 1.00 53.53 112 SER A O 1
ATOM 919 N N . SER A 1 113 ? 0.732 6.330 31.821 1.00 42.38 113 SER A N 1
ATOM 920 C CA . SER A 1 113 ? 0.126 6.678 30.531 1.00 42.38 113 SER A CA 1
ATOM 921 C C . SER A 1 113 ? -1.113 7.534 30.771 1.00 42.38 113 SER A C 1
ATOM 923 O O . SER A 1 113 ? -2.233 7.038 30.829 1.00 42.38 113 SER A O 1
ATOM 925 N N . SER A 1 114 ? -0.893 8.837 30.933 1.00 42.78 114 SER A N 1
ATOM 926 C CA . SER A 1 114 ? -1.955 9.837 30.857 1.00 42.78 114 SER A CA 1
ATOM 927 C C . SER A 1 114 ? -2.403 9.961 29.397 1.00 42.78 114 SER A C 1
ATOM 929 O O . SER A 1 114 ? -1.724 10.588 28.586 1.00 42.78 114 SER A O 1
ATOM 931 N N . MET A 1 115 ? -3.530 9.340 29.043 1.00 48.44 115 MET A N 1
ATOM 932 C CA . MET A 1 115 ? -4.276 9.630 27.811 1.00 48.44 115 MET A CA 1
ATOM 933 C C . MET A 1 115 ? -5.012 10.974 27.979 1.00 48.44 115 MET A C 1
ATOM 935 O O . MET A 1 115 ? -6.228 11.016 28.030 1.00 48.44 115 MET A O 1
ATOM 939 N N . THR A 1 116 ? -4.290 12.087 28.108 1.00 44.00 116 THR A N 1
ATOM 940 C CA . THR A 1 116 ? -4.909 13.420 28.304 1.00 44.00 116 THR A CA 1
ATOM 941 C C . THR A 1 116 ? -5.195 14.189 27.012 1.00 44.00 116 THR A C 1
ATOM 943 O O . THR A 1 116 ? -5.657 15.322 27.083 1.00 44.00 116 THR A O 1
ATOM 946 N N . ASP A 1 117 ? -4.969 13.592 25.837 1.00 46.72 117 ASP A N 1
ATOM 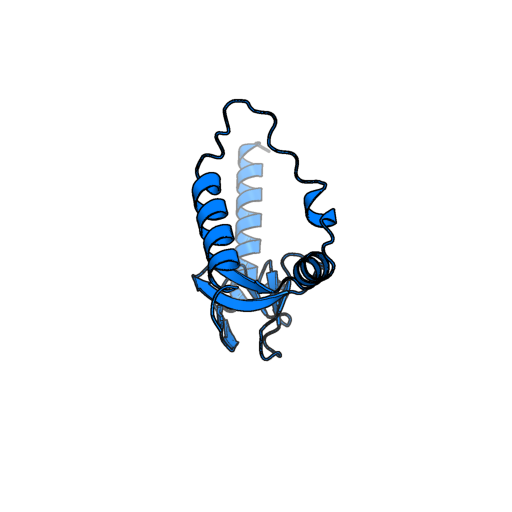947 C CA . ASP A 1 117 ? -5.285 14.233 24.545 1.00 46.72 117 ASP A CA 1
ATOM 948 C C . ASP A 1 117 ? -6.576 13.720 23.887 1.00 46.72 117 ASP A C 1
ATOM 950 O O . ASP A 1 117 ? -7.114 14.387 23.005 1.00 46.72 117 ASP A O 1
ATOM 954 N N . TRP A 1 118 ? -7.129 12.583 24.327 1.00 47.03 118 TRP A N 1
ATOM 955 C CA . TRP A 1 118 ? -8.406 12.096 23.790 1.00 47.03 118 TRP A CA 1
ATOM 956 C C . TRP A 1 118 ? -9.616 12.763 24.431 1.00 47.03 118 TRP A C 1
ATOM 958 O O . TRP A 1 118 ? -10.632 12.864 23.759 1.00 47.03 118 TRP A O 1
ATOM 968 N N . ASP A 1 119 ? -9.510 13.284 25.657 1.00 44.81 119 ASP A N 1
ATOM 969 C CA . ASP A 1 119 ? -10.634 13.968 26.312 1.00 44.81 119 ASP A CA 1
ATOM 970 C C . ASP A 1 119 ? -11.112 15.186 25.505 1.00 44.81 119 ASP A C 1
ATOM 972 O O . ASP A 1 119 ? -12.296 15.498 25.509 1.00 44.81 119 ASP A O 1
ATOM 976 N N . LYS A 1 120 ? -10.220 15.845 24.749 1.00 44.78 120 LYS A N 1
ATOM 977 C CA . LYS A 1 120 ? -10.595 16.951 23.853 1.00 44.78 120 LYS A CA 1
ATOM 978 C C . LYS A 1 120 ? -11.160 16.467 22.520 1.00 44.78 120 LYS A C 1
ATOM 980 O O . LYS A 1 120 ? -12.177 16.983 22.078 1.00 44.78 120 LYS A O 1
ATOM 985 N N . ILE A 1 121 ? -10.545 15.447 21.921 1.00 47.25 121 ILE A N 1
ATOM 986 C CA . ILE A 1 121 ? -10.978 14.899 20.625 1.00 47.25 121 ILE A CA 1
ATOM 987 C C . ILE A 1 121 ? -12.346 14.205 20.749 1.00 47.25 121 ILE A C 1
ATOM 989 O O . ILE A 1 121 ? -13.191 14.355 19.875 1.00 47.25 121 ILE A O 1
ATOM 993 N N . TRP A 1 122 ? -12.605 13.489 21.849 1.00 46.47 122 TRP A N 1
ATOM 994 C CA . TRP A 1 122 ? -13.903 12.851 22.103 1.00 46.47 122 TRP A CA 1
ATOM 995 C C . TRP A 1 122 ? -15.015 13.860 22.410 1.00 46.47 122 TRP A C 1
ATOM 997 O O . TRP A 1 122 ? -16.155 13.625 22.018 1.00 46.47 122 TRP A O 1
ATOM 1007 N N . LEU A 1 123 ? -14.711 14.973 23.087 1.00 44.50 123 LEU A N 1
ATOM 1008 C CA . LEU A 1 123 ? -15.699 16.029 23.331 1.00 44.50 123 LEU A CA 1
ATOM 1009 C C . LEU A 1 123 ? -16.046 16.786 22.042 1.00 44.50 123 LEU A C 1
ATOM 1011 O O . LEU A 1 123 ? -17.225 17.002 21.780 1.00 44.50 123 LEU A O 1
ATOM 1015 N N . GLU A 1 124 ? -15.056 17.102 21.202 1.00 47.41 124 GLU A N 1
ATOM 1016 C CA . GLU A 1 124 ? -15.291 17.784 19.921 1.00 47.41 124 GLU A CA 1
ATOM 1017 C C . GLU A 1 124 ? -16.079 16.909 18.926 1.00 47.41 124 GLU A C 1
ATOM 1019 O O . GLU A 1 124 ? -16.979 17.406 18.248 1.00 47.41 124 GLU A O 1
ATOM 1024 N N . GLU A 1 125 ? -15.818 15.596 18.874 1.00 45.62 125 GLU A N 1
ATOM 1025 C CA . GLU A 1 125 ? -16.546 14.673 17.989 1.00 45.62 125 GLU A CA 1
ATOM 1026 C C . GLU A 1 125 ? -17.982 14.399 18.485 1.00 45.62 125 GLU A C 1
ATOM 1028 O O . GLU A 1 125 ? -18.902 14.305 17.675 1.00 45.62 125 GLU A O 1
ATOM 1033 N N . ILE A 1 126 ? -18.226 14.330 19.804 1.00 47.12 126 ILE A N 1
ATOM 1034 C CA . ILE A 1 126 ? -19.591 14.201 20.355 1.00 47.12 126 ILE A CA 1
ATOM 1035 C C . ILE A 1 126 ? -20.410 15.479 20.117 1.00 47.12 126 ILE A C 1
ATOM 1037 O O . ILE A 1 126 ? -21.579 15.388 19.735 1.00 47.12 126 ILE A O 1
ATOM 1041 N N . GLU A 1 127 ? -19.825 16.664 20.321 1.00 47.97 127 GLU A N 1
ATOM 1042 C CA . GLU A 1 127 ? -20.512 17.939 20.073 1.00 47.97 127 GLU A CA 1
ATOM 1043 C C . GLU A 1 127 ? -20.846 18.125 18.584 1.00 47.97 127 GLU A C 1
ATOM 1045 O O . GLU A 1 127 ? -21.930 18.611 18.258 1.00 47.97 127 GLU A O 1
ATOM 1050 N N . ALA A 1 128 ? -19.983 17.658 17.674 1.00 52.34 128 ALA A N 1
ATOM 1051 C CA . ALA A 1 128 ? -20.246 17.681 16.234 1.00 52.34 128 ALA A CA 1
ATOM 1052 C C . ALA A 1 128 ? -21.405 16.757 15.806 1.00 52.34 128 ALA A C 1
ATOM 1054 O O . ALA A 1 128 ? -22.116 17.076 14.852 1.00 52.34 128 ALA A O 1
ATOM 1055 N N . GLN A 1 129 ? -21.624 15.638 16.507 1.00 44.41 129 GLN A N 1
ATOM 1056 C CA . GLN A 1 129 ? -22.722 14.706 16.216 1.00 44.41 129 GLN A CA 1
ATOM 1057 C C . GLN A 1 129 ? -24.050 15.134 16.863 1.00 44.41 129 GLN A C 1
ATOM 1059 O O . GLN A 1 129 ? -25.104 14.955 16.260 1.00 44.41 129 GLN A O 1
ATOM 1064 N N . LEU A 1 130 ? -24.023 15.749 18.052 1.00 49.69 130 LEU A N 1
ATOM 1065 C CA . LEU A 1 130 ? -25.230 16.259 18.723 1.00 49.69 130 LEU A CA 1
ATOM 1066 C C . LEU A 1 130 ? -25.686 17.629 18.194 1.00 49.69 130 LEU A C 1
ATOM 1068 O O . LEU A 1 130 ? -26.876 17.927 18.215 1.00 49.69 130 LEU A O 1
ATOM 1072 N N . GLY A 1 131 ? -24.773 18.454 17.675 1.00 39.59 131 GLY A N 1
ATOM 1073 C CA . GLY A 1 131 ? -25.091 19.771 17.111 1.00 39.59 131 GLY A CA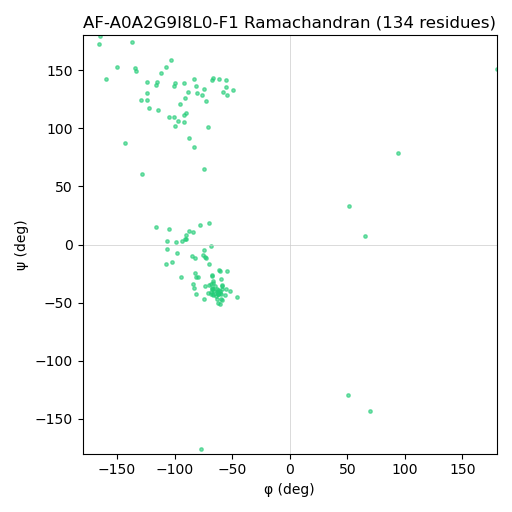 1
ATOM 1074 C C . GLY A 1 131 ? -25.772 19.749 15.736 1.00 39.59 131 GLY A C 1
ATOM 1075 O O . GLY A 1 131 ? -26.146 20.809 15.241 1.00 39.59 131 GLY A O 1
ATOM 1076 N N . ASN A 1 132 ? -25.930 18.576 15.112 1.00 47.16 132 ASN A N 1
ATOM 1077 C CA . ASN A 1 132 ? -26.547 18.429 13.788 1.00 47.16 132 ASN A CA 1
ATOM 1078 C C . ASN A 1 132 ? -27.961 17.811 13.829 1.00 47.16 132 ASN A C 1
ATOM 1080 O O . ASN A 1 132 ? -28.557 17.601 12.775 1.00 47.16 132 ASN A O 1
ATOM 1084 N N . GLU A 1 133 ? -28.508 17.542 15.022 1.00 50.78 133 GLU A N 1
ATOM 1085 C CA . GLU A 1 133 ? -29.895 17.074 15.205 1.00 50.78 133 GLU A CA 1
ATOM 1086 C C . GLU A 1 133 ? -30.855 18.148 15.746 1.00 50.78 133 GLU A C 1
ATOM 1088 O O . GLU A 1 133 ? -31.993 17.835 16.083 1.00 50.78 133 GLU A O 1
ATOM 1093 N N . ASP A 1 134 ? -30.470 19.428 15.739 1.00 46.88 134 ASP A N 1
ATOM 1094 C CA . ASP A 1 134 ? -31.406 20.522 16.013 1.00 46.88 134 ASP A CA 1
ATOM 1095 C C . ASP A 1 134 ? -31.484 21.529 14.849 1.00 46.88 134 ASP A C 1
ATOM 1097 O O . ASP A 1 134 ? -30.544 22.266 14.553 1.00 46.88 134 ASP A O 1
ATOM 1101 N N . ILE A 1 135 ? -32.702 21.615 14.285 1.00 42.00 135 ILE A N 1
ATOM 1102 C CA . ILE A 1 135 ? -33.269 22.635 13.374 1.00 42.00 135 ILE A CA 1
ATOM 1103 C C . ILE A 1 135 ? -33.154 22.338 11.857 1.00 42.00 135 ILE A C 1
ATOM 1105 O O . ILE A 1 135 ? -32.389 22.972 11.132 1.00 42.00 135 ILE A O 1
ATOM 1109 N N . LYS A 1 136 ? -34.038 21.477 11.324 1.00 36.00 136 LYS A N 1
ATOM 1110 C CA . LYS A 1 136 ? -35.350 21.863 10.743 1.00 36.00 136 LYS A CA 1
ATOM 1111 C C . LYS A 1 136 ? -36.133 20.651 10.229 1.00 36.00 136 LYS A C 1
ATOM 1113 O O . LYS A 1 136 ? -35.572 19.883 9.421 1.00 36.00 136 LYS A O 1
#

Secondary structure (DSSP, 8-state):
--HHHHHHHHHHHHHHHHHHHHTTS-SEEE-GGG-EEETTEEETT-GGG-SEEEETTSSS-EEESSTT--EEEEEEEEETTEEEEE-HHHHHHHHTT-GGGGTT-PPPS-TT----SHHHHHHHHHHHHHTTSS--